Protein AF-A0A2T0WV82-F1 (afdb_monomer)

Radius of gyration: 24.86 Å; Cα contacts (8 Å, |Δi|>4): 48; chains: 1; bounding box: 42×42×57 Å

Nearest PDB structures (foldseek):
  2b9d-assembly2_B-3  TM=5.646E-01  e=9.315E-01  Human papillomavirus type 1a
  6hix-assembly1_AJ  TM=4.291E-01  e=5.816E-01  Trypanosoma brucei brucei

Structure (mmCIF, N/CA/C/O backbone):
data_AF-A0A2T0WV82-F1
#
_entry.id   AF-A0A2T0WV82-F1
#
loop_
_atom_site.group_PDB
_atom_site.id
_atom_site.type_symbol
_atom_site.label_atom_id
_atom_site.label_alt_id
_atom_site.label_comp_id
_atom_site.label_asym_id
_atom_site.label_entity_id
_atom_site.label_seq_id
_atom_site.pdbx_PDB_ins_code
_atom_site.Cartn_x
_atom_site.Cartn_y
_atom_site.Cartn_z
_atom_site.occupancy
_atom_site.B_iso_or_equiv
_atom_site.auth_seq_id
_atom_site.auth_comp_id
_atom_site.auth_asym_id
_atom_site.auth_atom_id
_atom_site.pdbx_PDB_model_num
ATOM 1 N N . MET A 1 1 ? -10.998 -17.509 19.843 1.00 82.94 1 MET A N 1
ATOM 2 C CA . MET A 1 1 ? -11.899 -16.957 20.878 1.00 82.94 1 MET A CA 1
ATOM 3 C C . MET A 1 1 ? -11.954 -15.464 20.645 1.00 82.94 1 MET A C 1
ATOM 5 O O . MET A 1 1 ? -10.904 -14.892 20.394 1.00 82.94 1 MET A O 1
ATOM 9 N N . LEU A 1 2 ? -13.142 -14.862 20.684 1.00 92.12 2 LEU A N 1
ATOM 10 C CA . LEU A 1 2 ? -13.296 -13.415 20.526 1.00 92.12 2 LEU A CA 1
ATOM 11 C C . LEU A 1 2 ? -12.791 -12.691 21.780 1.00 92.12 2 LEU A C 1
ATOM 13 O O . LEU A 1 2 ? -13.160 -13.060 22.894 1.00 92.12 2 LEU A O 1
ATOM 17 N N . GLN A 1 3 ? -11.968 -11.666 21.584 1.00 96.06 3 GLN A N 1
ATOM 18 C CA . GLN A 1 3 ? -11.404 -10.818 22.631 1.00 96.06 3 GLN A CA 1
ATOM 19 C C . GLN A 1 3 ? -11.477 -9.341 22.209 1.00 96.06 3 GLN A C 1
ATOM 21 O O . GLN A 1 3 ? -11.368 -9.021 21.024 1.00 96.06 3 GLN A O 1
ATOM 26 N N . GLU A 1 4 ? -11.677 -8.440 23.176 1.00 97.69 4 GLU A N 1
ATOM 27 C CA . GLU A 1 4 ? -11.574 -6.991 22.962 1.00 97.69 4 GLU A CA 1
ATOM 28 C C . GLU A 1 4 ? -10.100 -6.566 22.921 1.00 97.69 4 GLU A C 1
ATOM 30 O O . GLU A 1 4 ? -9.330 -6.864 23.835 1.00 97.69 4 GLU A O 1
ATOM 35 N N . TYR A 1 5 ? -9.725 -5.844 21.867 1.00 97.62 5 TYR A N 1
ATOM 36 C CA . TYR A 1 5 ? -8.405 -5.251 21.688 1.00 97.62 5 TYR A CA 1
ATOM 37 C C . TYR A 1 5 ? -8.507 -3.727 21.667 1.00 97.62 5 TYR A C 1
ATOM 39 O O . TY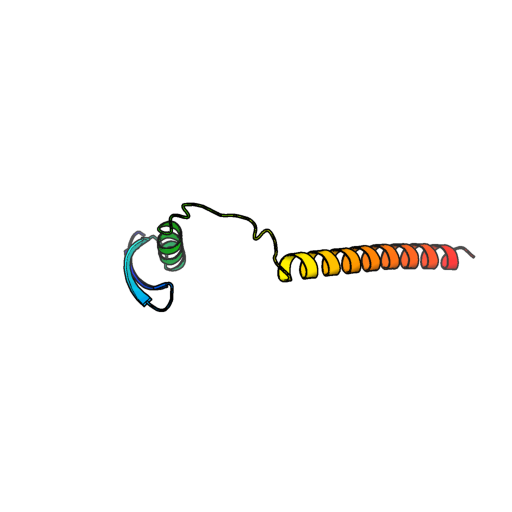R A 1 5 ? -9.355 -3.163 20.974 1.00 97.62 5 TYR A O 1
ATOM 47 N N . GLU A 1 6 ? -7.595 -3.059 22.373 1.00 97.88 6 GLU A N 1
ATOM 48 C CA . GLU A 1 6 ? -7.316 -1.638 22.177 1.00 97.88 6 GLU A CA 1
ATOM 49 C C . GLU A 1 6 ? -6.208 -1.487 21.135 1.00 97.88 6 GLU A C 1
ATOM 51 O O . GLU A 1 6 ? -5.060 -1.864 21.369 1.00 97.88 6 GLU A O 1
ATOM 56 N N . VAL A 1 7 ? -6.551 -0.936 19.975 1.00 96.69 7 VAL A N 1
ATOM 57 C CA . VAL A 1 7 ? -5.602 -0.722 18.883 1.00 96.69 7 VAL A CA 1
ATOM 58 C C . VAL A 1 7 ? -5.201 0.743 18.854 1.00 96.69 7 VAL A C 1
ATOM 60 O O . VAL A 1 7 ? -6.043 1.629 18.690 1.00 96.69 7 VAL A O 1
ATOM 63 N N . TYR A 1 8 ? -3.902 0.980 19.001 1.00 96.94 8 TYR A N 1
ATOM 64 C CA . TYR A 1 8 ? -3.266 2.287 18.905 1.00 96.94 8 TYR A CA 1
ATOM 65 C C . TYR A 1 8 ? -2.628 2.411 17.522 1.00 96.94 8 TYR A C 1
ATOM 67 O O . TYR A 1 8 ? -1.860 1.540 17.118 1.00 96.94 8 TYR A O 1
ATOM 75 N N . PHE A 1 9 ? -2.959 3.466 16.785 1.00 94.75 9 PHE A N 1
ATOM 76 C CA . PHE A 1 9 ? -2.497 3.654 15.410 1.00 94.75 9 PHE A CA 1
ATOM 77 C C . PHE A 1 9 ? -2.363 5.138 15.075 1.00 94.75 9 PHE A C 1
ATOM 79 O O . PHE A 1 9 ? -2.815 6.006 15.824 1.00 94.75 9 PHE A O 1
ATOM 86 N N . GLU A 1 10 ? -1.715 5.432 13.955 1.00 94.06 10 GLU A N 1
ATOM 87 C CA . GLU A 1 10 ? -1.461 6.792 13.495 1.00 94.06 10 GLU A CA 1
ATOM 88 C C . GLU A 1 10 ? -2.013 6.979 12.083 1.00 94.06 10 GLU A C 1
ATOM 90 O O . GLU A 1 10 ? -1.844 6.116 11.224 1.00 94.06 10 GLU A O 1
ATOM 95 N N . PHE A 1 11 ? -2.680 8.108 11.846 1.00 90.06 11 PHE A N 1
ATOM 96 C CA . PHE A 1 11 ? -3.183 8.485 10.527 1.00 90.06 11 PHE A CA 1
ATOM 97 C C . PHE A 1 11 ? -2.914 9.972 10.302 1.00 90.06 11 PHE A C 1
ATOM 99 O O . PHE A 1 11 ? -3.282 10.800 11.137 1.00 90.06 11 PHE A O 1
ATOM 106 N N . PHE A 1 12 ? -2.235 10.315 9.205 1.00 87.94 12 PHE A N 1
ATOM 107 C CA . PHE A 1 12 ? -1.805 11.689 8.897 1.00 87.94 12 PHE A CA 1
ATOM 108 C C . PHE A 1 12 ? -1.107 12.406 10.074 1.00 87.94 12 PHE A C 1
ATOM 110 O O . PHE A 1 12 ? -1.431 13.550 10.395 1.00 87.94 12 PHE A O 1
ATOM 117 N N . GLY A 1 13 ? -0.192 11.722 10.773 1.00 91.19 13 GLY A N 1
ATOM 118 C CA . GLY A 1 13 ? 0.532 12.287 11.921 1.00 91.19 13 GLY A CA 1
ATOM 119 C C . GLY A 1 13 ? -0.266 12.339 13.231 1.00 91.19 13 GLY A C 1
ATOM 120 O O . GLY A 1 13 ? 0.259 12.744 14.269 1.00 91.19 13 GLY A O 1
ATOM 121 N N . LYS A 1 14 ? -1.551 11.961 13.213 1.00 95.00 14 LYS A N 1
ATOM 122 C CA . LYS A 1 14 ? -2.425 11.989 14.390 1.00 95.00 14 LYS A CA 1
ATOM 123 C C . LYS A 1 14 ? -2.540 10.600 15.000 1.00 95.00 14 LYS A C 1
ATOM 125 O O . LYS A 1 14 ? -3.026 9.668 14.360 1.00 95.00 14 LYS A O 1
ATOM 130 N N . LYS A 1 15 ? -2.134 10.485 16.264 1.00 96.81 15 LYS A N 1
ATOM 131 C CA . LYS A 1 15 ? -2.275 9.263 17.064 1.00 96.81 15 LYS A CA 1
ATOM 132 C C . LYS A 1 15 ? -3.720 9.087 17.518 1.00 96.81 15 LYS A C 1
ATOM 134 O O . LYS A 1 15 ? -4.339 10.024 18.018 1.00 96.81 15 LYS A O 1
ATOM 139 N N . MET A 1 16 ? -4.241 7.878 17.365 1.00 96.19 16 MET A N 1
ATOM 140 C CA . MET A 1 16 ? -5.616 7.506 17.677 1.00 96.19 16 MET A CA 1
ATOM 141 C C . MET A 1 16 ? -5.665 6.169 18.414 1.00 96.19 16 MET A C 1
ATOM 143 O O . MET A 1 16 ? -4.706 5.395 18.406 1.00 96.19 16 MET A O 1
ATOM 147 N N . LYS A 1 17 ? -6.811 5.903 19.045 1.00 96.62 17 LYS A N 1
ATOM 148 C CA . LYS A 1 17 ? -7.125 4.618 19.669 1.00 96.62 17 LYS A CA 1
ATOM 149 C C . LYS A 1 17 ? -8.532 4.168 19.298 1.00 96.62 17 LYS A C 1
ATOM 151 O O . LYS A 1 17 ? -9.443 4.992 19.218 1.00 96.62 17 LYS A O 1
ATOM 156 N N . SER A 1 18 ? -8.720 2.870 19.097 1.00 96.56 18 SER A N 1
ATOM 157 C CA . SER A 1 18 ? -10.035 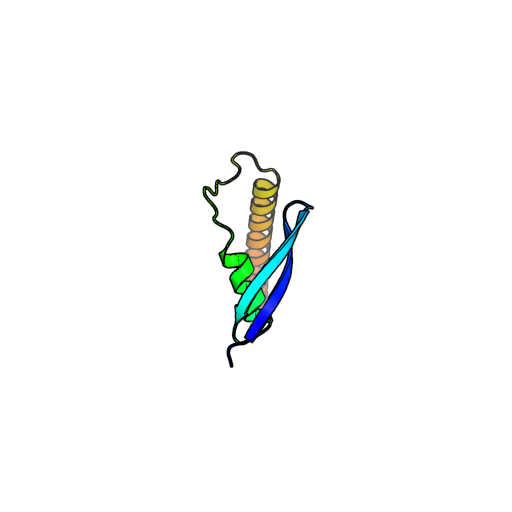2.273 18.858 1.00 96.56 18 SER A CA 1
ATOM 158 C C . SER A 1 18 ? -10.130 0.906 19.522 1.00 96.56 18 SER A C 1
ATOM 160 O O . SER A 1 18 ? -9.120 0.230 19.702 1.00 96.56 18 SER A O 1
ATOM 162 N N . LYS A 1 19 ? -11.349 0.511 19.885 1.00 97.56 19 LYS A N 1
ATOM 163 C CA . LYS A 1 19 ? -11.652 -0.814 20.424 1.00 97.56 19 LYS A CA 1
ATOM 164 C C . LYS A 1 19 ? -12.277 -1.682 19.340 1.00 97.56 19 LYS A C 1
ATOM 166 O O . LYS A 1 19 ? -13.139 -1.206 18.597 1.00 97.56 19 LYS A O 1
ATOM 171 N N . VAL A 1 20 ? -11.831 -2.930 19.239 1.00 96.69 20 VAL A N 1
ATOM 17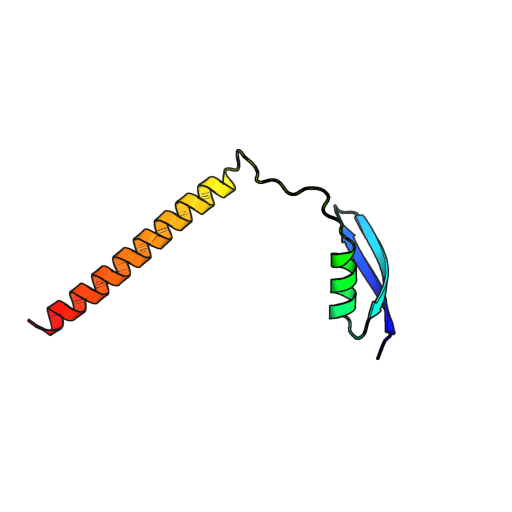2 C CA . VAL A 1 20 ? -12.334 -3.920 18.272 1.00 96.69 20 VAL A CA 1
ATOM 173 C C . VAL A 1 20 ? -12.444 -5.296 18.914 1.00 96.69 20 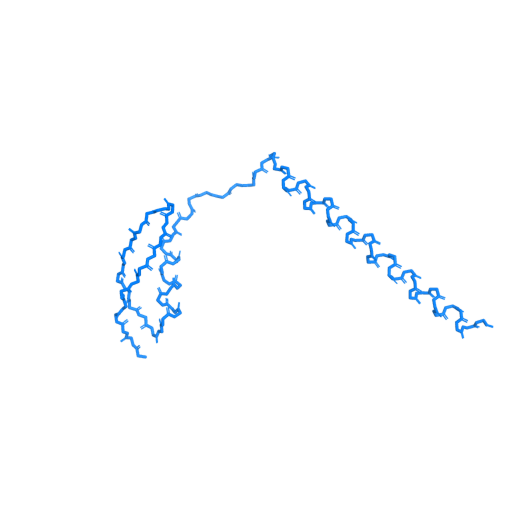VAL A C 1
ATOM 175 O O . VAL A 1 20 ? -11.679 -5.624 19.818 1.00 96.69 20 VAL A O 1
ATOM 178 N N . LEU A 1 21 ? -13.388 -6.104 18.435 1.00 97.38 21 LEU A N 1
ATOM 179 C CA . LEU A 1 21 ? -13.527 -7.506 18.821 1.00 97.38 21 LEU A CA 1
ATOM 180 C C . LEU A 1 21 ? -12.916 -8.380 17.728 1.00 97.38 21 LEU A C 1
ATOM 182 O O . LEU A 1 21 ? -13.376 -8.350 16.589 1.00 97.38 21 LEU A O 1
ATOM 186 N N . ALA A 1 22 ? -11.896 -9.163 18.066 1.00 97.19 22 ALA A N 1
ATOM 187 C CA . ALA A 1 22 ? -11.183 -10.004 17.108 1.00 97.19 22 ALA A CA 1
ATOM 188 C C . ALA A 1 22 ? -10.743 -11.332 17.741 1.00 97.19 22 ALA A C 1
ATOM 190 O O . ALA A 1 22 ? -10.769 -11.495 18.958 1.00 97.19 22 ALA A O 1
ATOM 191 N N . ASN A 1 23 ? -10.354 -12.294 16.907 1.00 97.38 23 ASN A N 1
ATOM 192 C CA . ASN A 1 23 ? -9.804 -13.584 17.329 1.00 97.38 23 ASN A CA 1
ATOM 193 C C . ASN A 1 23 ? -8.274 -13.583 17.436 1.00 97.38 23 ASN A C 1
ATOM 195 O O . ASN A 1 23 ? -7.705 -14.542 17.956 1.00 97.38 23 ASN A O 1
ATOM 199 N N . SER A 1 24 ? -7.618 -12.547 16.914 1.00 97.50 24 SER A N 1
ATOM 200 C CA . SER A 1 24 ? -6.169 -12.373 16.945 1.00 97.50 24 SER A CA 1
ATOM 201 C C . SER A 1 24 ? -5.793 -10.895 16.847 1.00 97.50 24 SER A C 1
ATOM 203 O O . SER A 1 24 ? -6.611 -10.044 16.485 1.00 97.50 24 SER A O 1
ATOM 205 N N . ILE A 1 25 ? -4.526 -10.601 17.138 1.00 96.31 25 ILE A N 1
ATOM 206 C CA . ILE A 1 25 ? -3.945 -9.263 16.987 1.00 96.31 25 ILE A CA 1
ATOM 207 C C . ILE A 1 25 ? -3.946 -8.843 15.510 1.00 96.31 25 ILE A C 1
ATOM 209 O O . ILE A 1 25 ? -4.206 -7.684 15.195 1.00 96.31 25 ILE A O 1
ATOM 213 N N . GLU A 1 26 ? -3.676 -9.776 14.601 1.00 96.88 26 GLU A N 1
ATOM 214 C CA . GLU A 1 26 ? -3.648 -9.554 13.154 1.00 96.88 26 GLU A CA 1
ATOM 215 C C . GLU A 1 26 ? -5.034 -9.145 12.653 1.00 96.88 26 GLU A C 1
ATOM 217 O O . GLU A 1 26 ? -5.174 -8.097 12.025 1.00 96.88 26 GLU A O 1
ATOM 222 N N . GLN A 1 27 ? -6.074 -9.883 13.052 1.00 97.00 27 GLN A N 1
ATOM 223 C CA . GLN A 1 27 ? -7.452 -9.549 12.704 1.00 97.00 27 GLN A CA 1
ATOM 224 C C . GLN A 1 27 ? -7.886 -8.204 13.317 1.00 97.00 27 GLN A C 1
ATOM 226 O O . GLN A 1 27 ? -8.627 -7.446 12.694 1.00 97.00 27 GLN A O 1
ATOM 231 N N . ALA A 1 28 ? -7.419 -7.869 14.525 1.00 96.88 28 ALA A N 1
ATOM 232 C CA . ALA A 1 28 ? -7.686 -6.564 15.130 1.00 96.88 28 ALA A CA 1
ATOM 233 C C . ALA A 1 28 ? -7.076 -5.411 14.309 1.00 96.88 28 ALA A C 1
ATOM 235 O O . ALA A 1 28 ? -7.704 -4.361 14.183 1.00 96.88 28 ALA A O 1
ATOM 236 N N . LYS A 1 29 ? -5.880 -5.600 13.729 1.00 95.44 29 LYS A N 1
ATOM 237 C CA . LYS A 1 29 ? -5.245 -4.617 12.833 1.00 95.44 29 LYS A CA 1
ATOM 238 C C . LYS A 1 29 ? -6.016 -4.470 11.521 1.00 95.44 29 LYS A C 1
ATOM 240 O O . LYS A 1 29 ? -6.280 -3.341 11.117 1.00 95.44 29 LYS A O 1
ATOM 245 N N . GLU A 1 30 ? -6.404 -5.583 10.898 1.00 95.81 30 GLU A N 1
ATOM 246 C CA . GLU A 1 30 ? -7.203 -5.592 9.662 1.00 95.81 30 GLU A CA 1
ATOM 247 C C . GLU A 1 30 ? -8.511 -4.811 9.839 1.00 95.81 30 GLU A C 1
ATOM 249 O O . GLU A 1 30 ? -8.791 -3.899 9.069 1.00 95.81 30 GLU A O 1
ATOM 254 N N . GLN A 1 31 ? -9.236 -5.037 10.941 1.00 94.75 31 GLN A N 1
ATOM 255 C CA . GLN A 1 31 ? -10.465 -4.292 11.238 1.00 94.75 31 GLN A CA 1
ATOM 256 C C . GLN A 1 31 ? -10.268 -2.777 11.389 1.00 94.75 31 GLN A C 1
ATOM 258 O O . GLN A 1 31 ? -11.220 -2.018 11.206 1.00 94.75 31 GLN A O 1
ATOM 263 N N . ILE A 1 32 ? -9.079 -2.304 11.775 1.00 94.50 32 ILE A N 1
ATOM 264 C CA . ILE A 1 32 ? -8.789 -0.863 11.793 1.00 94.50 32 ILE A CA 1
ATOM 265 C C . ILE A 1 32 ? -8.564 -0.336 10.376 1.00 94.50 32 ILE A C 1
ATOM 267 O O . ILE A 1 32 ? -9.038 0.757 10.069 1.00 94.50 32 ILE A O 1
ATOM 271 N N . LEU A 1 33 ? -7.890 -1.102 9.516 1.00 90.31 33 LEU A N 1
ATOM 272 C CA . LEU A 1 33 ? -7.679 -0.739 8.113 1.00 90.31 33 LEU A CA 1
ATOM 273 C C . LEU A 1 33 ? -9.004 -0.697 7.339 1.00 90.31 33 LEU A C 1
ATOM 275 O O . LEU A 1 33 ? -9.241 0.256 6.601 1.00 90.31 33 LEU A O 1
ATOM 279 N N . ASP A 1 34 ? -9.908 -1.644 7.597 1.00 90.44 34 ASP A N 1
ATOM 280 C CA . ASP A 1 34 ? -11.227 -1.726 6.952 1.00 90.44 34 ASP A CA 1
ATOM 281 C C . ASP A 1 34 ? -12.161 -0.558 7.304 1.00 90.44 34 ASP A C 1
ATOM 283 O O . ASP A 1 34 ? -13.124 -0.277 6.591 1.00 90.44 34 ASP A O 1
ATOM 287 N N . LYS A 1 35 ? -11.889 0.165 8.399 1.00 87.12 35 LYS A N 1
ATOM 288 C CA . LYS A 1 35 ? -12.645 1.376 8.764 1.00 87.12 35 LYS A CA 1
ATOM 289 C C . LYS A 1 35 ? -12.295 2.578 7.884 1.00 87.12 35 LYS A C 1
ATOM 291 O O . LYS A 1 35 ? -12.975 3.604 7.970 1.00 87.12 35 LYS A O 1
ATOM 296 N N . VAL A 1 36 ? -11.249 2.492 7.062 1.00 85.69 36 VAL A N 1
ATOM 297 C CA . VAL A 1 36 ? -10.868 3.561 6.137 1.00 85.69 36 VAL A CA 1
ATOM 298 C C . VAL A 1 36 ? -11.761 3.498 4.900 1.00 85.69 36 VAL A C 1
ATOM 300 O O . VAL A 1 36 ? -11.636 2.612 4.061 1.00 85.69 36 VAL A O 1
ATOM 303 N N . ASN A 1 37 ? -12.661 4.473 4.769 1.00 83.50 37 ASN A N 1
ATOM 304 C CA . ASN A 1 37 ? -13.523 4.593 3.599 1.00 83.50 37 ASN A CA 1
ATOM 305 C C . ASN A 1 37 ? -12.876 5.504 2.539 1.00 83.50 37 ASN A C 1
ATOM 307 O O . ASN A 1 37 ? -12.806 6.726 2.707 1.00 83.50 37 ASN A O 1
ATOM 311 N N . PHE A 1 38 ? -12.399 4.911 1.445 1.00 85.50 38 PHE A N 1
ATOM 312 C CA . PHE A 1 38 ? -11.836 5.642 0.310 1.00 85.50 38 PHE A CA 1
ATOM 313 C C . PHE A 1 38 ? -12.963 6.151 -0.598 1.00 85.50 38 PHE A C 1
ATOM 315 O O . PHE A 1 38 ? -13.518 5.407 -1.398 1.00 85.50 38 PHE A O 1
ATOM 322 N N . HIS A 1 39 ? -13.297 7.440 -0.494 1.00 89.00 39 HIS A N 1
ATOM 323 C CA . HIS A 1 39 ? -14.384 8.045 -1.276 1.00 89.00 39 HIS A CA 1
ATOM 324 C C . HIS A 1 39 ? -14.078 8.154 -2.781 1.00 89.00 39 HIS A C 1
ATOM 326 O O . HIS A 1 39 ? -14.997 8.201 -3.597 1.00 89.00 39 HIS A O 1
ATOM 332 N N . LYS A 1 40 ? -12.796 8.250 -3.150 1.00 90.00 40 LYS A N 1
ATOM 333 C CA . LYS A 1 40 ? -12.329 8.401 -4.529 1.00 90.00 40 LYS A CA 1
ATOM 334 C C . LYS A 1 40 ? -10.852 8.022 -4.614 1.00 90.00 40 LYS A C 1
ATOM 336 O O . LYS A 1 40 ? -10.068 8.415 -3.753 1.00 90.00 40 LYS A O 1
ATOM 341 N N . VAL A 1 41 ? -10.478 7.296 -5.662 1.00 88.31 41 VAL A N 1
ATOM 342 C CA . VAL A 1 41 ? -9.084 7.020 -6.025 1.00 88.31 41 VAL A CA 1
ATOM 343 C C . VAL A 1 41 ? -8.932 7.388 -7.494 1.00 88.31 41 VAL A C 1
ATOM 345 O O . VAL A 1 41 ? -9.686 6.899 -8.332 1.00 88.31 41 VAL A O 1
ATOM 348 N N . GLU A 1 42 ? -7.995 8.279 -7.803 1.00 90.06 42 GLU A N 1
ATOM 349 C CA . GLU A 1 42 ? -7.712 8.713 -9.170 1.00 90.06 42 GLU A CA 1
ATOM 350 C C . GLU A 1 42 ? -6.242 8.490 -9.489 1.00 90.06 42 GLU A C 1
ATOM 352 O O . GLU A 1 42 ? -5.372 8.701 -8.643 1.00 90.06 42 GLU A O 1
ATOM 357 N N . ALA A 1 43 ? -5.967 8.090 -10.728 1.00 81.69 43 ALA A N 1
ATOM 358 C CA . ALA A 1 43 ? -4.610 8.117 -11.237 1.00 81.69 43 ALA A CA 1
ATOM 359 C C . ALA A 1 43 ? -4.141 9.575 -11.321 1.00 81.69 43 ALA A C 1
ATOM 361 O O . ALA A 1 43 ? -4.835 10.434 -11.873 1.00 81.69 43 ALA A O 1
ATOM 362 N N . ALA A 1 44 ? -2.953 9.846 -10.785 1.00 83.69 44 ALA A N 1
ATOM 363 C CA . ALA A 1 44 ? -2.284 11.113 -11.017 1.00 83.69 44 ALA A CA 1
ATOM 364 C C . ALA A 1 44 ? -1.970 11.220 -12.518 1.00 83.69 44 ALA A C 1
ATOM 366 O O . ALA A 1 44 ? -1.242 10.385 -13.056 1.00 83.69 44 ALA A O 1
ATOM 367 N N . LYS A 1 45 ? -2.572 12.213 -13.186 1.00 71.88 45 LYS A N 1
ATOM 368 C CA . LYS A 1 45 ? -2.450 12.408 -14.640 1.00 71.88 45 LYS A CA 1
ATOM 369 C C . LYS A 1 45 ? -1.032 12.788 -15.070 1.00 71.88 45 LYS A C 1
ATOM 371 O O . LYS A 1 45 ? -0.626 12.386 -16.147 1.00 71.88 45 LYS A O 1
ATOM 376 N N . ASP A 1 46 ? -0.295 13.463 -14.190 1.00 72.88 46 ASP A N 1
ATOM 377 C CA . ASP A 1 46 ? 1.060 13.961 -14.436 1.00 72.88 46 ASP A CA 1
ATOM 378 C C . ASP A 1 46 ? 1.974 13.520 -13.286 1.00 72.88 46 ASP A C 1
ATOM 380 O O . ASP A 1 46 ? 2.317 14.294 -12.392 1.00 72.88 46 ASP A O 1
ATOM 384 N N . SER A 1 47 ? 2.286 12.225 -13.231 1.00 81.06 47 SER A N 1
ATOM 385 C CA . SER A 1 47 ? 3.180 11.686 -12.209 1.00 81.06 47 SER A CA 1
ATOM 386 C C . SER A 1 47 ? 4.503 11.292 -12.841 1.00 81.06 47 SER A C 1
ATOM 388 O O . SER A 1 47 ? 4.581 10.262 -13.504 1.00 81.06 47 SER A O 1
ATOM 390 N N . GLU A 1 48 ? 5.554 12.059 -12.547 1.00 85.25 48 GLU A N 1
ATOM 391 C CA . GLU A 1 48 ? 6.938 11.716 -12.915 1.00 85.25 48 GLU A CA 1
ATOM 392 C C . GLU A 1 48 ? 7.310 10.296 -12.457 1.00 85.25 48 GLU A C 1
ATOM 394 O O . GLU A 1 48 ? 8.081 9.598 -13.110 1.00 85.25 48 GLU A O 1
ATOM 399 N N . LEU A 1 49 ? 6.718 9.835 -11.348 1.00 85.56 49 LEU A N 1
ATOM 400 C CA . LEU A 1 49 ? 6.881 8.472 -10.856 1.00 85.56 49 LEU A CA 1
ATOM 401 C C . LEU A 1 49 ? 6.254 7.435 -11.798 1.00 85.56 49 LEU A C 1
ATOM 403 O O . LEU A 1 49 ? 6.866 6.397 -12.027 1.00 85.56 49 LEU A O 1
ATOM 407 N N . ASN A 1 50 ? 5.066 7.696 -12.350 1.00 85.38 50 ASN A N 1
ATOM 408 C CA . ASN A 1 50 ? 4.441 6.791 -13.319 1.00 85.38 50 ASN A CA 1
ATOM 409 C C . ASN A 1 50 ? 5.276 6.706 -14.599 1.00 85.38 50 ASN A C 1
ATOM 411 O O . ASN A 1 50 ? 5.499 5.607 -15.103 1.00 85.38 50 ASN A O 1
ATOM 415 N N . ASP A 1 51 ? 5.788 7.837 -15.080 1.00 87.31 51 ASP A N 1
ATOM 416 C CA . ASP A 1 51 ? 6.656 7.873 -16.259 1.00 87.31 51 ASP A CA 1
ATOM 417 C C . ASP A 1 51 ? 7.965 7.114 -16.009 1.00 87.31 51 ASP A C 1
ATOM 419 O O . ASP A 1 51 ? 8.388 6.304 -16.836 1.00 87.31 51 ASP A O 1
ATOM 423 N N . ALA A 1 52 ? 8.568 7.292 -14.829 1.00 88.50 52 ALA A N 1
ATOM 424 C CA . ALA A 1 52 ? 9.757 6.549 -14.423 1.00 88.50 52 ALA A CA 1
ATOM 425 C C . ALA A 1 52 ? 9.495 5.036 -14.322 1.00 88.50 52 ALA A C 1
ATOM 427 O O . ALA A 1 52 ? 10.301 4.242 -14.808 1.00 88.50 52 ALA A O 1
ATOM 428 N N . ILE A 1 53 ? 8.367 4.621 -13.733 1.00 90.75 53 ILE A N 1
ATOM 429 C CA . ILE A 1 53 ? 7.974 3.206 -13.637 1.00 90.75 53 ILE A CA 1
ATOM 430 C C . ILE A 1 53 ? 7.775 2.608 -15.032 1.00 90.75 53 ILE A C 1
ATOM 432 O O . ILE A 1 53 ? 8.258 1.508 -15.297 1.00 90.75 53 ILE A O 1
ATOM 436 N N . ASN A 1 54 ? 7.112 3.330 -15.935 1.00 90.62 54 ASN A N 1
ATOM 437 C CA . ASN A 1 54 ? 6.906 2.874 -17.307 1.00 90.62 54 ASN A CA 1
ATOM 438 C C . ASN A 1 54 ? 8.242 2.696 -18.039 1.00 90.62 54 ASN A C 1
ATOM 440 O O . ASN A 1 54 ? 8.481 1.631 -18.605 1.00 90.62 54 ASN A O 1
ATOM 444 N N . GLY A 1 55 ? 9.157 3.664 -17.931 1.00 92.94 55 GLY A N 1
ATOM 445 C CA . GLY A 1 55 ? 10.501 3.536 -18.501 1.00 92.94 55 GLY A CA 1
ATOM 446 C C . GLY A 1 55 ? 11.296 2.361 -17.917 1.00 92.94 55 GLY A C 1
ATOM 447 O O . GLY A 1 55 ? 11.997 1.656 -18.641 1.00 92.94 55 GLY A O 1
ATOM 448 N N . MET A 1 56 ? 11.167 2.087 -16.614 1.00 94.69 56 MET A N 1
ATOM 449 C CA . MET A 1 56 ? 11.796 0.915 -15.993 1.00 94.69 56 MET A CA 1
ATOM 450 C C . MET A 1 56 ? 11.217 -0.404 -16.514 1.00 94.69 56 MET A C 1
ATOM 452 O O . MET A 1 56 ? 11.978 -1.348 -16.732 1.00 94.69 56 MET A O 1
ATOM 456 N N . ASN A 1 57 ? 9.903 -0.476 -16.731 1.00 95.19 57 ASN A N 1
ATOM 457 C CA . ASN A 1 57 ? 9.261 -1.665 -17.2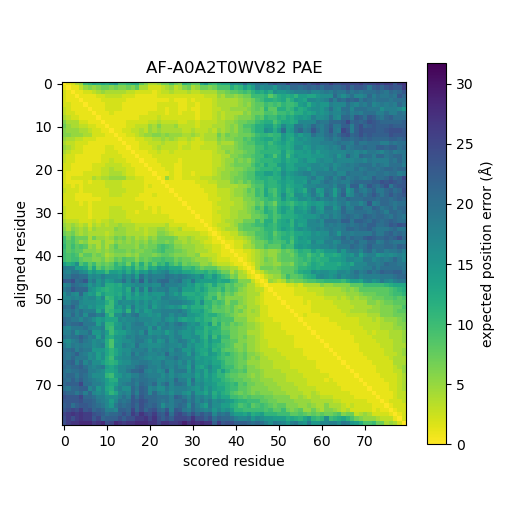90 1.00 95.19 57 ASN A CA 1
ATOM 458 C C . ASN A 1 57 ? 9.761 -1.951 -18.712 1.00 95.19 57 ASN A C 1
ATOM 460 O O . ASN A 1 57 ? 10.128 -3.086 -19.002 1.00 95.19 57 ASN A O 1
ATOM 464 N N . GLU A 1 58 ? 9.903 -0.925 -19.555 1.00 95.88 58 GLU A N 1
ATOM 465 C CA . GLU A 1 58 ? 10.477 -1.081 -20.900 1.00 95.88 58 GLU A CA 1
ATOM 466 C C . GLU A 1 58 ? 11.909 -1.643 -20.862 1.00 95.88 58 GLU A C 1
ATOM 468 O O . GLU A 1 58 ? 12.272 -2.521 -21.650 1.00 95.88 58 GLU A O 1
ATOM 473 N N . VAL A 1 59 ? 12.732 -1.186 -19.910 1.00 96.25 59 VAL A N 1
ATOM 474 C CA . VAL A 1 59 ? 14.088 -1.721 -19.710 1.00 96.25 59 VAL A CA 1
ATOM 475 C C . VAL A 1 59 ? 14.048 -3.184 -19.263 1.00 96.25 59 VAL A C 1
ATOM 477 O O . VAL A 1 59 ? 14.838 -3.995 -19.752 1.00 96.25 59 VAL A O 1
ATOM 480 N N . ILE A 1 60 ? 13.142 -3.546 -18.352 1.00 97.25 60 ILE A N 1
ATOM 481 C CA . ILE A 1 60 ? 12.978 -4.932 -17.892 1.00 97.25 60 ILE A CA 1
ATOM 482 C C . ILE A 1 60 ? 12.602 -5.844 -19.064 1.00 97.25 60 ILE A C 1
ATOM 484 O O . ILE A 1 60 ? 13.230 -6.893 -19.238 1.00 97.25 60 ILE A O 1
ATOM 488 N N . ASP A 1 61 ? 11.655 -5.429 -19.900 1.00 96.94 61 ASP A N 1
ATOM 489 C CA . ASP A 1 61 ? 11.204 -6.195 -21.065 1.00 96.94 61 ASP A CA 1
ATOM 490 C C . ASP A 1 61 ? 12.336 -6.391 -22.089 1.00 96.94 61 ASP A C 1
ATOM 492 O O . ASP A 1 61 ? 12.535 -7.486 -22.635 1.00 96.94 61 ASP A O 1
ATOM 496 N N . ALA A 1 62 ? 13.158 -5.358 -22.298 1.00 96.88 62 ALA A N 1
ATOM 497 C CA . ALA A 1 62 ? 14.345 -5.452 -23.141 1.00 96.88 62 ALA A CA 1
ATOM 498 C C . ALA A 1 62 ? 15.377 -6.449 -22.581 1.00 96.88 62 ALA A C 1
ATOM 500 O O . ALA A 1 62 ? 15.934 -7.259 -23.329 1.00 96.88 62 ALA A O 1
ATOM 501 N N . LEU A 1 63 ? 15.619 -6.444 -21.265 1.00 96.94 63 LEU A N 1
ATOM 502 C CA . LEU A 1 63 ? 16.539 -7.388 -20.620 1.00 96.94 63 LEU A CA 1
ATOM 503 C C . LEU A 1 63 ? 16.044 -8.836 -20.716 1.00 96.94 63 LEU A C 1
ATOM 505 O O . LEU A 1 63 ? 16.851 -9.743 -20.942 1.00 96.94 63 LEU A O 1
ATOM 509 N N . GLN A 1 64 ? 14.736 -9.064 -20.583 1.00 96.94 64 GLN A N 1
ATOM 510 C CA . GLN A 1 64 ? 14.133 -10.386 -20.771 1.00 96.94 64 GLN A CA 1
ATOM 511 C C . GLN A 1 64 ? 14.331 -10.878 -22.207 1.00 96.94 64 GLN A C 1
ATOM 513 O O . GLN A 1 64 ? 14.842 -11.980 -22.416 1.00 96.94 64 GLN A O 1
ATOM 518 N N . SER A 1 65 ? 14.059 -10.018 -23.188 1.00 97.31 65 SER A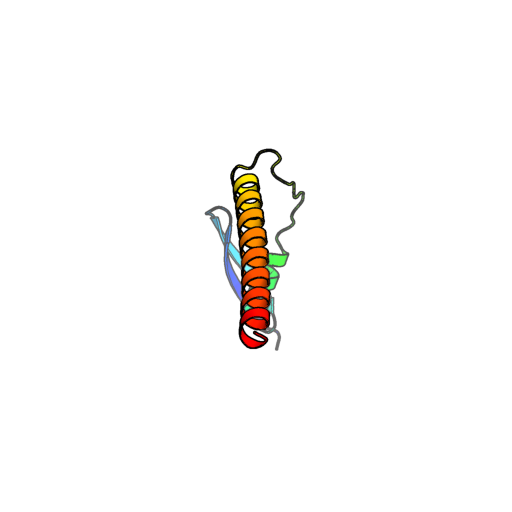 N 1
ATOM 519 C CA . SER A 1 65 ? 14.272 -10.325 -24.606 1.00 97.31 65 SER A CA 1
ATOM 520 C C . SER A 1 65 ? 15.737 -10.680 -24.911 1.00 97.31 65 SER A C 1
ATOM 522 O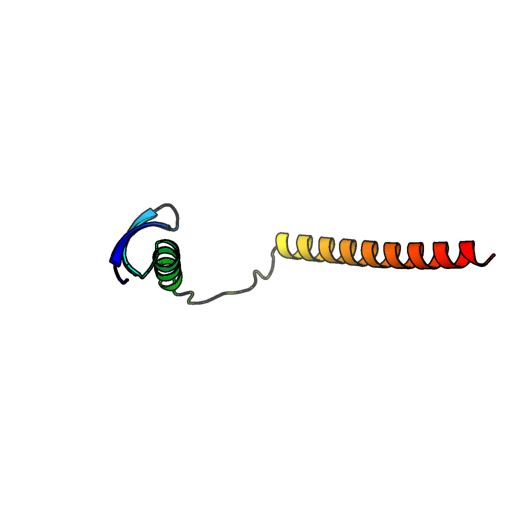 O . SER A 1 65 ? 16.023 -11.645 -25.625 1.00 97.31 65 SER A O 1
ATOM 524 N N . LEU A 1 66 ? 16.699 -9.950 -24.331 1.00 97.31 66 LEU A N 1
ATOM 525 C CA . LEU A 1 66 ? 18.131 -10.244 -24.479 1.00 97.31 66 LEU A CA 1
ATOM 526 C C . LEU A 1 66 ? 18.528 -11.584 -23.852 1.00 97.31 66 LEU A C 1
ATOM 528 O O . LEU A 1 66 ? 19.350 -12.314 -24.416 1.00 97.31 66 LEU A O 1
ATOM 532 N N . LYS A 1 67 ? 17.951 -11.923 -22.696 1.00 97.31 67 LYS A N 1
ATOM 533 C CA . LYS A 1 67 ? 18.189 -13.207 -22.034 1.00 97.31 67 LYS A CA 1
ATOM 534 C C . LYS A 1 67 ? 17.740 -14.370 -22.921 1.00 97.31 67 LYS A C 1
ATOM 536 O O . LYS A 1 67 ? 18.515 -15.302 -23.127 1.00 97.31 67 LYS A O 1
ATOM 541 N N . GLU A 1 68 ? 16.549 -14.280 -23.506 1.00 97.19 68 GLU A N 1
ATOM 542 C CA . GLU A 1 68 ? 16.029 -15.305 -24.419 1.00 97.19 68 GLU A CA 1
ATOM 543 C C . GLU A 1 68 ? 16.904 -15.479 -25.667 1.00 97.19 68 GLU A C 1
ATOM 545 O O . GLU A 1 68 ? 17.175 -16.602 -26.103 1.00 97.19 68 GLU A O 1
ATOM 550 N N . LEU A 1 69 ? 17.382 -14.374 -26.249 1.00 96.69 69 LEU A N 1
ATOM 551 C CA . LEU A 1 69 ? 18.292 -14.415 -27.397 1.00 96.69 69 LEU A CA 1
ATOM 552 C C . LEU A 1 69 ? 19.615 -15.103 -27.050 1.00 96.69 69 LEU A C 1
ATOM 554 O O . LEU A 1 69 ? 20.116 -15.908 -27.840 1.00 96.69 69 LEU A O 1
ATOM 558 N N . LYS A 1 70 ? 20.169 -14.824 -25.865 1.00 96.12 70 LYS A N 1
ATOM 559 C CA . LYS A 1 70 ? 21.396 -15.468 -25.384 1.00 96.12 70 LYS A CA 1
ATOM 560 C C . LYS A 1 70 ? 21.215 -16.978 -25.234 1.00 96.12 70 LYS A C 1
ATOM 562 O O . LYS A 1 70 ? 22.053 -17.739 -25.712 1.00 96.12 70 LYS A O 1
ATOM 567 N N . GLU A 1 71 ? 20.111 -17.409 -24.630 1.00 96.62 71 GLU A N 1
ATOM 568 C CA . GLU A 1 71 ? 19.800 -18.833 -24.468 1.00 96.62 71 GLU A CA 1
ATOM 569 C C . GLU A 1 71 ? 19.694 -19.537 -25.830 1.00 96.62 71 GLU A C 1
ATOM 571 O O . GLU A 1 71 ? 20.307 -20.587 -26.038 1.00 96.62 71 GLU A O 1
ATOM 576 N N . LYS A 1 72 ? 19.014 -18.920 -26.807 1.00 95.62 72 LYS A N 1
ATOM 577 C CA . LYS A 1 72 ? 18.948 -19.439 -28.183 1.00 95.62 72 LYS A CA 1
ATOM 578 C C . LYS A 1 72 ? 20.336 -19.548 -28.824 1.00 95.62 72 LYS A C 1
ATOM 580 O O . LYS A 1 72 ? 20.645 -20.583 -29.416 1.00 95.62 72 LYS A O 1
ATOM 585 N N . LEU A 1 73 ? 21.199 -18.541 -28.679 1.00 95.06 73 LEU A N 1
ATOM 586 C CA . LEU A 1 73 ? 22.562 -18.571 -29.224 1.00 95.06 73 LEU A CA 1
ATOM 587 C C . LEU A 1 73 ? 23.397 -19.721 -28.641 1.00 95.06 73 LEU A C 1
ATOM 589 O O . LEU A 1 73 ? 24.096 -20.415 -29.383 1.00 95.06 73 LEU A O 1
ATOM 593 N N . ASP A 1 74 ? 23.305 -19.953 -27.334 1.00 95.62 74 ASP A N 1
ATOM 594 C CA . ASP A 1 74 ? 24.044 -21.028 -26.670 1.00 95.62 74 ASP A CA 1
ATOM 595 C C . ASP A 1 74 ? 23.584 -22.415 -27.144 1.00 95.62 74 ASP A C 1
ATOM 597 O O . ASP A 1 74 ? 24.407 -23.320 -27.304 1.00 95.62 74 ASP A O 1
ATOM 601 N N . THR A 1 75 ? 22.291 -22.592 -27.444 1.00 94.88 75 THR A N 1
ATOM 602 C CA . THR A 1 75 ? 21.804 -23.847 -28.045 1.00 94.88 75 THR A CA 1
ATOM 603 C C . THR A 1 75 ? 22.345 -24.080 -29.456 1.00 94.88 75 THR A C 1
ATOM 605 O O . THR A 1 75 ? 22.655 -25.219 -29.799 1.00 94.88 75 THR A O 1
ATOM 608 N N . LEU A 1 76 ? 22.513 -23.029 -30.265 1.00 92.31 76 LEU A N 1
ATOM 609 C CA . LEU A 1 76 ? 23.070 -23.135 -31.618 1.00 92.31 76 LEU A CA 1
ATOM 610 C C . LEU A 1 76 ? 24.561 -23.487 -31.591 1.00 92.31 76 LEU A C 1
ATOM 612 O O . LEU A 1 76 ? 24.996 -24.367 -32.332 1.00 92.31 76 LEU A O 1
ATOM 616 N N . LYS A 1 77 ? 25.328 -22.875 -30.681 1.00 90.88 77 LYS A N 1
ATOM 617 C CA . LYS A 1 77 ? 26.757 -23.178 -30.504 1.00 9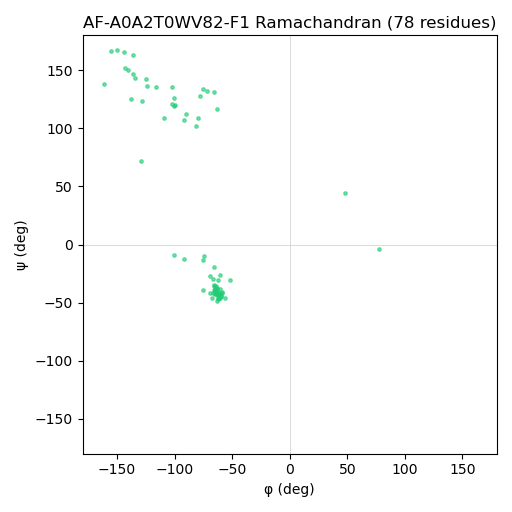0.88 77 LYS A CA 1
ATOM 618 C C . LYS A 1 77 ? 27.020 -24.619 -30.079 1.00 90.88 77 LYS A C 1
ATOM 620 O O . LYS A 1 77 ? 28.052 -25.161 -30.427 1.00 90.88 77 LYS A O 1
ATOM 625 N N . LYS A 1 78 ? 26.100 -25.250 -29.345 1.00 85.81 78 LYS A N 1
ATOM 626 C CA 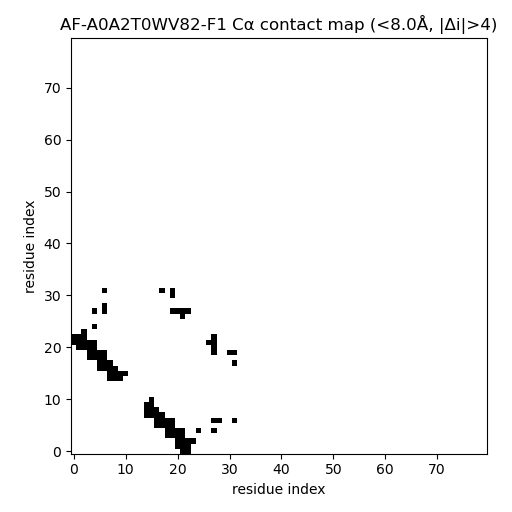. LYS A 1 78 ? 26.215 -26.669 -28.963 1.00 85.81 78 LYS A CA 1
ATOM 627 C C . LYS A 1 78 ? 25.907 -27.640 -30.109 1.00 85.81 78 LYS A C 1
ATOM 629 O O . LYS A 1 78 ? 26.147 -28.833 -29.960 1.00 85.81 78 LYS A O 1
ATOM 634 N N . ARG A 1 79 ? 25.317 -27.156 -31.208 1.00 77.81 79 ARG A N 1
ATOM 635 C CA . ARG A 1 79 ? 24.933 -27.959 -32.382 1.00 77.81 79 ARG A CA 1
ATOM 636 C C . ARG A 1 79 ? 25.925 -27.851 -33.544 1.00 77.81 79 ARG A C 1
ATOM 638 O O . ARG A 1 79 ? 25.757 -28.593 -34.507 1.00 77.81 79 ARG A O 1
ATOM 645 N N . THR A 1 80 ? 26.889 -26.933 -33.465 1.00 62.03 80 THR A N 1
ATOM 646 C CA . THR A 1 80 ? 27.957 -26.725 -34.461 1.00 62.03 80 THR A CA 1
ATOM 647 C C . THR A 1 80 ? 29.266 -27.250 -33.898 1.00 62.03 80 THR A C 1
ATOM 649 O O . THR A 1 80 ? 30.027 -27.862 -34.672 1.00 62.03 80 THR A O 1
#

Mean predicted aligned error: 9.99 Å

Secondary structure (DSSP, 8-state):
--EEEEEEEEETTEEEEEEEEESSHHHHHHHHHTT---------TT-HHHHHHHHHHHHHHHHHHHHHHHHHHHHHHTT-

Foldseek 3Di:
DWDKDWDWDDDPNDIDIDIDIDPDPVVVVVVVVVPDDDPDDDDDPDDPVVVVVVVVVVVVVVVVVVVVVVVVVVVVVVVD

Solvent-accessible surface area (backbone atoms only — not comparable to full-atom values): 5000 Å² total; per-residue (Å²): 108,81,41,83,41,82,47,74,49,74,56,97,90,42,78,48,76,48,79,43,79,24,70,43,74,67,53,43,52,50,58,58,58,70,68,62,79,80,91,76,88,77,82,72,90,84,40,72,66,57,54,50,51,51,55,50,49,56,52,52,53,50,51,52,54,52,50,55,52,51,54,51,50,56,57,53,62,76,74,109

Organism: NCBI:txid1750599

pLDDT: mean 92.02, std 6.75, range [62.03, 97.88]

Sequence (80 aa):
MLQEYEVYFEFFGKKMKSKVLANSIEQAKEQILDKVNFHKVEAAKDSELNDAINGMNEVIDALQSLKELKEKLDTLKKRT